Protein AF-E4TET4-F1 (afdb_monomer_lite)

Structure (mmCIF, N/CA/C/O backbone):
data_AF-E4TET4-F1
#
_entry.id   AF-E4TET4-F1
#
loop_
_atom_site.group_PDB
_atom_site.id
_atom_site.type_symbol
_atom_site.label_atom_id
_atom_site.label_alt_id
_atom_site.label_comp_id
_atom_site.label_asym_id
_atom_site.label_entity_id
_atom_site.label_seq_id
_atom_site.pdbx_PDB_ins_code
_atom_site.Cartn_x
_atom_site.Cartn_y
_atom_site.Cartn_z
_atom_site.occupancy
_atom_site.B_iso_or_equiv
_atom_site.auth_seq_id
_atom_site.auth_comp_id
_atom_site.auth_asym_id
_atom_site.auth_atom_id
_atom_site.pdbx_PDB_model_num
ATOM 1 N N . MET A 1 1 ? 6.435 -3.339 -33.276 1.00 60.44 1 MET A N 1
ATOM 2 C CA . MET A 1 1 ? 7.216 -4.078 -32.252 1.00 60.44 1 MET A CA 1
ATOM 3 C C . MET A 1 1 ? 8.575 -3.454 -31.909 1.00 60.44 1 MET A C 1
ATOM 5 O O . MET A 1 1 ? 8.831 -3.302 -30.726 1.00 60.44 1 MET A O 1
ATOM 9 N N . LYS A 1 2 ? 9.407 -3.002 -32.868 1.00 63.28 2 LYS A N 1
ATOM 10 C CA . LYS A 1 2 ? 10.743 -2.412 -32.580 1.00 63.28 2 LYS A CA 1
ATOM 11 C C . LYS A 1 2 ? 10.760 -1.233 -31.584 1.00 63.28 2 LYS A C 1
ATOM 13 O O . LYS A 1 2 ? 11.725 -1.067 -30.851 1.00 63.28 2 LYS A O 1
ATOM 18 N N . LYS A 1 3 ? 9.703 -0.407 -31.551 1.00 70.69 3 LYS A N 1
ATOM 19 C CA . LYS A 1 3 ? 9.564 0.679 -30.560 1.00 70.69 3 LYS A CA 1
ATOM 20 C C . LYS A 1 3 ? 9.272 0.128 -29.161 1.00 70.69 3 LYS A C 1
ATOM 22 O O . LYS A 1 3 ? 9.920 0.533 -28.211 1.00 70.69 3 LYS A O 1
ATOM 27 N N . PHE A 1 4 ? 8.362 -0.840 -29.046 1.00 74.75 4 PHE A N 1
ATOM 28 C CA . PHE A 1 4 ? 8.013 -1.478 -27.774 1.00 74.75 4 PHE A CA 1
ATOM 29 C C . PHE A 1 4 ? 9.230 -2.147 -27.123 1.00 74.75 4 PHE A C 1
ATOM 31 O O . PHE A 1 4 ? 9.530 -1.876 -25.967 1.00 74.75 4 PHE A O 1
ATOM 38 N N . SER A 1 5 ? 10.000 -2.917 -27.898 1.00 78.06 5 SER A N 1
ATOM 39 C CA . SER A 1 5 ? 11.214 -3.589 -27.418 1.00 78.06 5 SER A CA 1
ATOM 40 C C . SER A 1 5 ? 12.368 -2.643 -27.083 1.00 78.06 5 SER A C 1
ATOM 42 O O . SER A 1 5 ? 13.339 -3.093 -26.495 1.00 78.06 5 SER A O 1
ATOM 44 N N . LYS A 1 6 ? 12.302 -1.366 -27.490 1.00 75.44 6 LYS A N 1
ATOM 45 C CA . LYS A 1 6 ? 13.268 -0.329 -27.103 1.00 75.44 6 LYS A CA 1
ATOM 46 C C . LYS A 1 6 ? 12.944 0.244 -25.723 1.00 75.44 6 LYS A C 1
ATOM 48 O O . LYS A 1 6 ? 13.867 0.615 -25.011 1.00 75.44 6 LYS A O 1
ATOM 53 N N . TYR A 1 7 ? 11.655 0.357 -25.388 1.00 77.75 7 TYR A N 1
ATOM 54 C CA . TYR A 1 7 ? 11.179 0.935 -24.127 1.00 77.75 7 TYR A CA 1
ATOM 55 C C . TYR A 1 7 ? 11.030 -0.106 -23.025 1.00 77.75 7 TYR A C 1
ATOM 57 O O . TYR A 1 7 ? 11.475 0.156 -21.923 1.00 77.75 7 TYR A O 1
ATOM 65 N N . PHE A 1 8 ? 10.465 -1.278 -23.312 1.00 74.56 8 PHE A N 1
ATOM 66 C CA . PHE A 1 8 ? 10.242 -2.361 -22.339 1.00 74.56 8 PHE A CA 1
ATOM 67 C C . PHE A 1 8 ? 11.295 -3.478 -22.455 1.00 74.56 8 PHE A C 1
ATOM 69 O O . PHE A 1 8 ? 11.062 -4.630 -22.105 1.00 74.56 8 PHE A O 1
ATOM 76 N N . GLY A 1 9 ? 12.457 -3.126 -23.001 1.00 71.56 9 GLY A N 1
ATOM 77 C CA . GLY A 1 9 ? 13.608 -3.982 -23.266 1.00 71.56 9 GLY A CA 1
ATOM 78 C C . GLY A 1 9 ? 14.729 -3.151 -23.897 1.00 71.56 9 GLY A C 1
ATOM 79 O O . GLY A 1 9 ? 14.539 -1.974 -24.199 1.00 71.56 9 GLY A O 1
ATOM 80 N N . GLY A 1 10 ? 15.912 -3.730 -24.100 1.00 82.56 10 GLY A N 1
ATOM 81 C CA . GLY A 1 10 ? 17.010 -3.046 -24.792 1.00 82.56 10 GLY A CA 1
ATOM 82 C C . GLY A 1 10 ? 17.580 -1.845 -24.023 1.00 82.56 10 GLY A C 1
ATOM 83 O O . GLY A 1 10 ? 17.880 -1.943 -22.839 1.00 82.56 10 GLY A O 1
ATOM 84 N N . ILE A 1 11 ? 17.768 -0.710 -24.704 1.00 86.50 11 ILE A N 1
ATOM 85 C CA . ILE A 1 11 ? 18.570 0.426 -24.201 1.00 86.50 11 ILE A CA 1
ATOM 86 C C . ILE A 1 11 ? 17.980 1.051 -22.930 1.00 86.50 11 ILE A C 1
ATOM 88 O O . ILE A 1 11 ? 18.732 1.520 -22.080 1.00 86.50 11 ILE A O 1
ATOM 92 N N . TYR A 1 12 ? 16.652 1.048 -22.772 1.00 87.12 12 TYR A N 1
ATOM 93 C CA . TYR A 1 12 ? 16.020 1.655 -21.600 1.00 87.12 12 TYR A CA 1
ATOM 94 C C . TYR A 1 12 ? 15.863 0.697 -20.405 1.00 87.12 12 TYR A C 1
ATOM 96 O O . TYR A 1 12 ? 15.413 1.125 -19.344 1.00 87.12 12 TYR A O 1
ATOM 104 N N . MET A 1 13 ? 16.265 -0.575 -20.525 1.00 89.12 13 MET A N 1
ATOM 105 C CA . MET A 1 13 ? 16.122 -1.561 -19.444 1.00 89.12 13 MET A CA 1
ATOM 106 C C . MET A 1 13 ? 16.845 -1.163 -18.132 1.00 89.12 13 MET A C 1
ATOM 108 O O . MET A 1 13 ? 16.248 -1.278 -17.064 1.00 89.12 13 MET A O 1
ATOM 112 N N . PRO A 1 14 ? 18.074 -0.604 -18.153 1.00 91.31 14 PRO A N 1
ATOM 113 C CA . PRO A 1 14 ? 18.738 -0.145 -16.927 1.00 91.31 14 PRO A CA 1
ATOM 114 C C . PRO A 1 14 ? 17.925 0.888 -16.130 1.00 91.31 14 PRO A C 1
ATOM 116 O O . PRO A 1 14 ? 17.922 0.859 -14.902 1.00 91.31 14 PRO A O 1
ATOM 119 N N . TYR A 1 15 ? 17.180 1.763 -16.815 1.00 92.31 15 TYR A N 1
ATOM 120 C CA . TYR A 1 15 ? 16.311 2.748 -16.165 1.00 92.31 15 TYR A CA 1
ATOM 121 C C . TYR A 1 15 ? 15.095 2.090 -15.509 1.00 92.31 15 TYR A C 1
ATOM 123 O O . TYR A 1 15 ? 14.704 2.499 -14.419 1.00 92.31 15 TYR A O 1
ATOM 131 N N . TRP A 1 16 ? 14.533 1.043 -16.123 1.00 92.50 16 TRP A N 1
ATOM 132 C CA . TRP A 1 16 ? 13.481 0.237 -15.499 1.00 92.50 16 TRP A CA 1
ATOM 133 C C . TRP A 1 16 ? 13.973 -0.487 -14.250 1.00 92.50 16 TRP A C 1
ATOM 135 O O . TRP A 1 16 ? 13.259 -0.488 -13.252 1.00 92.50 16 TRP A O 1
ATOM 145 N N . TYR A 1 17 ? 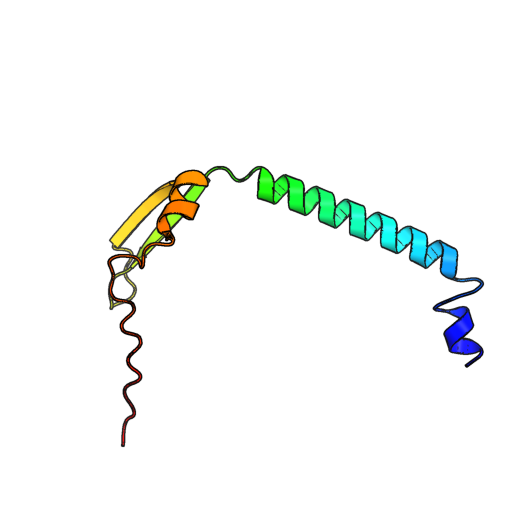15.191 -1.037 -14.259 1.00 92.25 17 TYR A N 1
ATOM 146 C CA . TYR A 1 17 ? 15.788 -1.609 -13.049 1.00 92.25 17 TYR A CA 1
ATOM 147 C C . TYR A 1 17 ? 15.981 -0.556 -11.955 1.00 92.25 17 TYR A C 1
ATOM 149 O O . TYR A 1 17 ? 15.630 -0.807 -10.804 1.00 92.25 17 TYR A O 1
ATOM 157 N N . GLY A 1 18 ? 16.470 0.636 -12.309 1.00 94.88 18 GLY A N 1
ATOM 158 C CA . GLY A 1 18 ? 16.58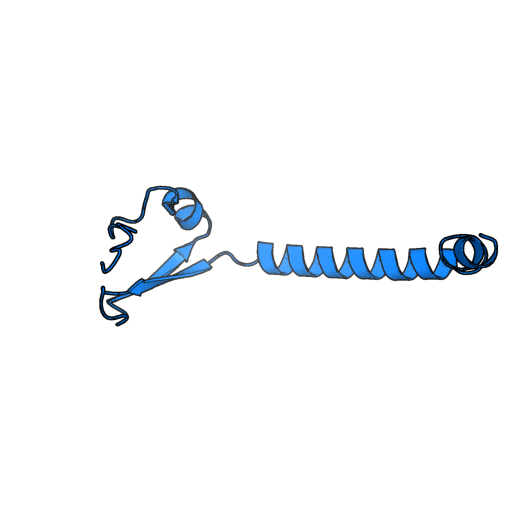4 1.750 -11.365 1.00 94.88 18 GLY A CA 1
ATOM 159 C C . GLY A 1 18 ? 15.233 2.134 -10.756 1.00 94.88 18 GLY A C 1
ATOM 160 O O . GLY A 1 18 ? 15.095 2.186 -9.535 1.00 94.88 18 GLY A O 1
ATOM 161 N N . ALA A 1 19 ? 14.212 2.327 -11.593 1.00 94.69 19 ALA A N 1
ATOM 162 C CA . ALA A 1 19 ? 12.855 2.629 -11.144 1.00 94.69 19 ALA A CA 1
ATOM 163 C C . ALA A 1 19 ? 12.270 1.509 -10.268 1.00 94.69 19 ALA A C 1
ATOM 165 O O . ALA A 1 19 ? 11.658 1.790 -9.240 1.00 94.69 19 ALA A O 1
ATOM 166 N N . PHE A 1 20 ? 12.498 0.244 -10.628 1.00 95.94 20 PHE A N 1
ATOM 167 C CA . PHE A 1 20 ? 12.057 -0.909 -9.847 1.00 95.94 20 PHE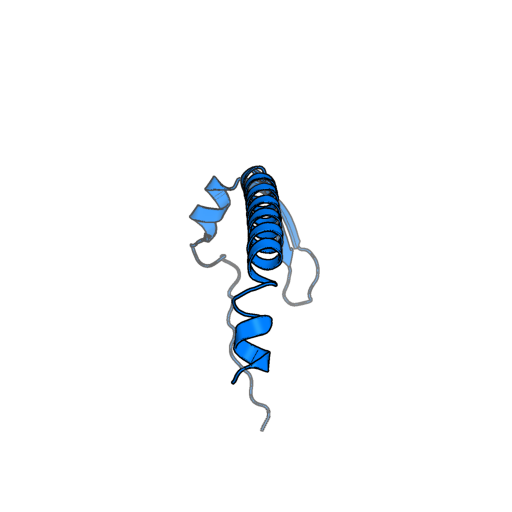 A CA 1
ATOM 168 C C . PHE A 1 20 ? 12.672 -0.915 -8.444 1.00 95.94 20 PHE A C 1
ATOM 170 O O . PHE A 1 20 ? 11.945 -1.046 -7.463 1.00 95.94 20 PHE A O 1
ATOM 177 N N . VAL A 1 21 ? 13.985 -0.699 -8.327 1.00 97.38 21 VAL A N 1
ATOM 178 C CA . VAL A 1 21 ? 14.667 -0.633 -7.024 1.00 97.38 21 VAL A CA 1
ATOM 179 C C . VAL A 1 21 ? 14.109 0.503 -6.164 1.00 97.38 21 VAL A C 1
ATOM 181 O O . VAL A 1 21 ? 13.862 0.300 -4.975 1.00 97.38 21 VAL A O 1
ATOM 184 N N . VAL A 1 22 ? 13.844 1.672 -6.756 1.00 97.38 22 VAL A N 1
ATOM 185 C CA . VAL A 1 22 ? 13.219 2.802 -6.048 1.00 97.38 22 VAL A CA 1
ATOM 186 C C . VAL A 1 22 ? 11.826 2.430 -5.533 1.00 97.38 22 VAL A C 1
ATOM 188 O O . VAL A 1 22 ? 11.517 2.689 -4.371 1.00 97.38 22 VAL A O 1
ATOM 191 N N . VAL A 1 23 ? 10.998 1.783 -6.358 1.00 97.31 23 VAL A N 1
ATOM 192 C CA . VAL A 1 23 ? 9.659 1.330 -5.947 1.00 97.31 23 VAL A CA 1
ATOM 193 C C . VAL A 1 23 ? 9.748 0.325 -4.798 1.00 97.31 23 VAL A C 1
ATOM 195 O O . VAL A 1 23 ? 9.042 0.487 -3.805 1.00 97.31 23 VAL A O 1
ATOM 198 N N . ILE A 1 24 ? 10.644 -0.662 -4.876 1.00 97.00 24 ILE A N 1
ATOM 199 C CA . ILE A 1 24 ? 10.852 -1.635 -3.793 1.00 97.00 24 ILE A CA 1
ATOM 200 C C . ILE A 1 24 ? 11.300 -0.939 -2.502 1.00 97.00 24 ILE A C 1
ATOM 202 O O . ILE A 1 24 ? 10.771 -1.246 -1.434 1.00 97.00 24 ILE A O 1
ATOM 206 N N . ALA A 1 25 ? 12.214 0.031 -2.578 1.00 96.50 25 ALA A N 1
ATOM 207 C CA . ALA A 1 25 ? 12.647 0.794 -1.409 1.00 96.50 25 ALA A CA 1
ATOM 208 C C . ALA A 1 25 ? 11.487 1.579 -0.768 1.00 96.50 25 ALA A C 1
ATOM 210 O O . ALA A 1 25 ? 11.310 1.530 0.449 1.00 96.50 25 ALA A O 1
ATOM 211 N N . LEU A 1 26 ? 10.651 2.244 -1.572 1.00 95.81 26 LEU A N 1
ATOM 212 C CA . LEU A 1 26 ? 9.461 2.954 -1.086 1.00 95.81 26 LEU A CA 1
ATOM 213 C C . LEU A 1 26 ? 8.427 2.004 -0.468 1.00 95.81 26 LEU A C 1
ATOM 215 O O . LEU A 1 26 ? 7.829 2.332 0.560 1.00 95.81 26 LEU A O 1
ATOM 219 N N . MET A 1 27 ? 8.233 0.821 -1.059 1.00 94.50 27 MET A N 1
ATOM 220 C CA . MET A 1 27 ? 7.355 -0.212 -0.505 1.00 94.50 27 MET A CA 1
ATOM 221 C C . MET A 1 27 ? 7.873 -0.723 0.840 1.00 94.50 27 MET A C 1
ATOM 223 O O . MET A 1 27 ? 7.088 -0.842 1.776 1.00 94.50 27 MET A O 1
ATOM 227 N N . LEU A 1 28 ? 9.180 -0.970 0.968 1.00 94.31 28 LEU A N 1
ATOM 228 C CA . LEU A 1 28 ? 9.797 -1.399 2.226 1.00 94.31 28 LEU A CA 1
ATOM 229 C C . LEU A 1 28 ? 9.680 -0.327 3.311 1.00 94.31 28 LEU A C 1
ATOM 231 O O . LEU A 1 28 ? 9.280 -0.641 4.428 1.00 94.31 28 LEU A O 1
ATOM 235 N N . LEU A 1 29 ? 9.961 0.937 2.985 1.00 92.00 29 LEU A N 1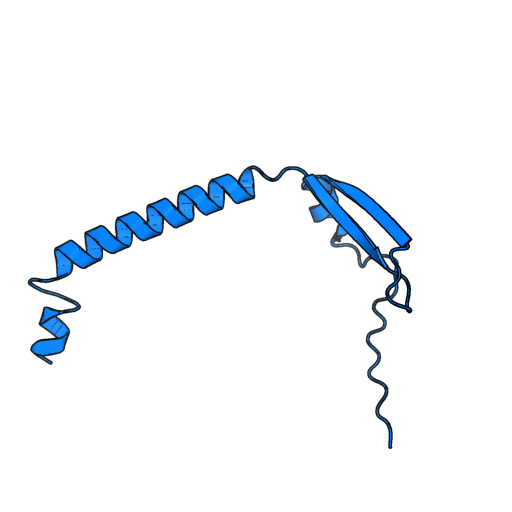
ATOM 236 C CA . LEU A 1 29 ? 9.786 2.052 3.921 1.00 92.00 29 LEU A CA 1
ATOM 237 C C . LEU A 1 29 ? 8.329 2.182 4.376 1.00 92.00 29 LEU A C 1
ATOM 239 O O . LEU A 1 29 ? 8.065 2.340 5.566 1.00 92.00 29 LEU A O 1
ATOM 243 N N . SER A 1 30 ? 7.380 2.056 3.446 1.00 87.75 30 SER A N 1
ATOM 244 C CA . SER A 1 30 ? 5.948 2.093 3.762 1.00 87.75 30 SER A CA 1
ATOM 245 C C . SER A 1 30 ? 5.534 0.909 4.636 1.00 87.75 30 SER A C 1
ATOM 247 O O . SER A 1 30 ? 4.799 1.090 5.603 1.00 87.75 30 SER A O 1
ATOM 249 N N . TYR A 1 31 ? 6.042 -0.289 4.339 1.00 85.25 31 TYR A N 1
ATOM 250 C CA . TYR A 1 31 ? 5.796 -1.486 5.137 1.00 85.25 31 TYR A CA 1
ATOM 251 C C . TYR A 1 31 ? 6.332 -1.328 6.560 1.00 85.25 31 TYR A C 1
ATOM 253 O O . TYR A 1 31 ? 5.603 -1.604 7.504 1.00 85.25 31 TYR A O 1
ATOM 261 N N . ILE A 1 32 ? 7.563 -0.833 6.727 1.00 85.50 32 ILE A N 1
ATOM 262 C CA . ILE A 1 32 ? 8.155 -0.567 8.046 1.00 85.50 32 ILE A CA 1
ATOM 263 C C . ILE A 1 32 ? 7.329 0.477 8.803 1.00 85.50 32 ILE A C 1
ATOM 265 O O . ILE A 1 32 ? 7.027 0.278 9.977 1.00 85.50 32 ILE A O 1
ATOM 269 N N . ASN A 1 33 ? 6.912 1.554 8.133 1.00 81.12 33 ASN A N 1
ATOM 270 C CA . ASN A 1 33 ? 6.089 2.597 8.742 1.00 81.12 33 ASN A CA 1
ATOM 271 C C . ASN A 1 33 ? 4.743 2.045 9.245 1.00 81.12 33 ASN A C 1
ATOM 273 O O . ASN A 1 33 ? 4.357 2.299 10.380 1.00 81.12 33 ASN A O 1
ATOM 277 N N . VAL A 1 34 ? 4.057 1.231 8.436 1.00 75.19 34 VAL A N 1
ATOM 278 C CA . VAL A 1 34 ? 2.794 0.581 8.831 1.00 75.19 34 VAL A CA 1
ATOM 279 C C . VAL A 1 34 ? 3.018 -0.486 9.905 1.00 75.19 34 VAL A C 1
ATOM 281 O O . VAL A 1 34 ? 2.219 -0.609 10.829 1.00 75.19 34 VAL A O 1
ATOM 284 N N . ALA A 1 35 ? 4.106 -1.251 9.818 1.00 71.81 35 ALA A N 1
ATOM 285 C CA . ALA A 1 35 ? 4.459 -2.256 10.815 1.00 71.81 35 ALA A CA 1
ATOM 286 C C . ALA A 1 35 ? 4.788 -1.629 12.176 1.00 71.81 35 ALA A C 1
ATOM 288 O O . ALA A 1 35 ? 4.539 -2.267 13.194 1.00 71.81 35 ALA A O 1
ATOM 289 N N . SER A 1 36 ? 5.283 -0.388 12.191 1.00 73.00 36 SER A N 1
ATOM 290 C CA . SER A 1 36 ? 5.549 0.387 13.406 1.00 73.00 36 SER A CA 1
ATOM 291 C C . SER A 1 36 ? 4.282 0.943 14.075 1.00 73.00 36 SER A C 1
ATOM 293 O O . SER A 1 36 ? 4.379 1.547 15.146 1.00 73.00 36 SER A O 1
ATOM 295 N N . VAL A 1 37 ? 3.097 0.786 13.472 1.00 73.31 37 VAL A N 1
ATOM 296 C CA . VAL A 1 37 ? 1.832 1.213 14.082 1.00 73.31 37 VAL A CA 1
ATOM 297 C C . VAL A 1 37 ? 1.347 0.134 15.052 1.00 73.31 37 VAL A C 1
ATOM 299 O O . VAL A 1 37 ? 0.708 -0.843 14.663 1.00 73.31 37 VAL A O 1
ATOM 302 N N . ASP A 1 38 ? 1.635 0.334 16.337 1.00 67.88 38 ASP A N 1
ATOM 303 C CA . ASP A 1 38 ? 1.227 -0.585 17.412 1.00 67.88 38 ASP A CA 1
ATOM 304 C C . ASP A 1 38 ? -0.164 -0.285 17.987 1.00 67.88 38 ASP A C 1
ATOM 306 O O . ASP A 1 38 ? -0.785 -1.150 18.616 1.00 67.88 38 ASP A O 1
ATOM 310 N N . LYS A 1 39 ? -0.654 0.946 17.796 1.00 73.81 39 LYS A N 1
ATOM 311 C CA . LYS A 1 39 ? -1.897 1.453 18.384 1.00 73.81 39 LYS A CA 1
ATOM 312 C C . LYS A 1 39 ? -2.790 2.075 17.318 1.00 73.81 39 LYS A C 1
ATOM 314 O O . LYS A 1 39 ? -2.325 2.850 16.488 1.00 73.81 39 LYS A O 1
ATOM 319 N N . PHE A 1 40 ? -4.079 1.777 17.393 1.00 76.62 40 PHE A N 1
ATOM 320 C CA . PHE A 1 40 ? -5.125 2.311 16.532 1.00 76.62 40 PHE A CA 1
ATOM 321 C C . PHE A 1 40 ? -6.168 3.028 17.381 1.00 76.62 40 PHE A C 1
ATOM 323 O O . PHE A 1 40 ? -6.391 2.680 18.537 1.00 76.62 40 PHE A O 1
ATOM 330 N N . VAL A 1 41 ? -6.831 4.023 16.801 1.00 77.31 41 VAL A N 1
ATOM 331 C CA . VAL A 1 41 ? -7.948 4.714 17.445 1.00 77.31 41 VAL A CA 1
ATOM 332 C C . VAL A 1 41 ? -9.248 4.132 16.903 1.00 77.31 41 VAL A C 1
ATOM 334 O O . VAL A 1 41 ? -9.572 4.306 15.728 1.00 77.31 41 VAL A O 1
ATOM 337 N N . LEU A 1 42 ? -9.993 3.438 17.758 1.00 76.69 42 LEU A N 1
ATOM 338 C CA . LEU A 1 42 ? -11.318 2.917 17.455 1.00 76.69 42 LEU A CA 1
ATOM 339 C C . LEU A 1 42 ? -12.366 3.974 17.805 1.00 76.69 42 LEU A C 1
ATOM 341 O O . LEU A 1 42 ? -12.503 4.364 18.964 1.00 76.69 42 LEU A O 1
ATOM 345 N N . LYS A 1 43 ? -13.124 4.417 16.801 1.00 80.44 43 LYS A N 1
ATOM 346 C CA . LYS A 1 43 ? -14.247 5.345 16.965 1.00 80.44 43 LYS A CA 1
ATOM 347 C C . LYS A 1 43 ? -15.556 4.606 16.733 1.00 80.44 43 LYS A C 1
ATOM 349 O O . LYS A 1 43 ? -15.733 3.961 15.701 1.00 80.44 43 LYS A O 1
ATOM 354 N N . THR A 1 44 ? -16.467 4.703 17.690 1.00 78.12 44 THR A N 1
ATOM 355 C CA . THR A 1 44 ? -17.824 4.153 17.591 1.00 78.12 44 THR A CA 1
ATOM 356 C C . THR A 1 44 ? -18.821 5.294 17.476 1.00 78.12 44 THR A C 1
ATOM 358 O O . THR A 1 44 ? -18.680 6.314 18.150 1.00 78.12 44 THR A O 1
ATOM 361 N N . PHE A 1 45 ? -19.811 5.128 16.605 1.00 79.62 45 PHE A N 1
ATOM 362 C CA . PHE A 1 45 ? -20.799 6.153 16.285 1.00 79.62 45 PHE A CA 1
ATOM 363 C C . PHE A 1 45 ? -22.210 5.630 16.548 1.00 79.62 45 PHE A C 1
ATOM 365 O O . PHE A 1 45 ? -22.451 4.423 16.455 1.00 79.62 45 PHE A O 1
ATOM 372 N N . ASP A 1 46 ? -23.128 6.534 16.877 1.00 79.19 46 ASP A N 1
ATOM 373 C CA . ASP A 1 46 ? -24.555 6.235 16.954 1.00 79.19 46 ASP A CA 1
ATOM 374 C C . ASP A 1 46 ? -25.191 6.163 15.551 1.00 79.19 46 ASP A C 1
ATOM 376 O O . ASP A 1 46 ? -24.554 6.430 14.528 1.00 79.19 46 ASP A O 1
ATOM 380 N N . ALA A 1 47 ? -26.478 5.811 15.492 1.00 76.12 47 ALA A N 1
ATOM 381 C CA . ALA A 1 47 ? -27.237 5.758 14.240 1.00 76.12 47 ALA A CA 1
ATOM 382 C C . ALA A 1 47 ? -27.439 7.137 13.572 1.00 76.12 47 ALA A C 1
ATOM 384 O O . ALA A 1 47 ? -27.825 7.195 12.406 1.00 76.12 47 ALA A O 1
ATOM 385 N N . ASN A 1 48 ? -27.174 8.232 14.291 1.00 81.19 48 ASN A N 1
ATOM 386 C CA . ASN A 1 48 ? -27.275 9.608 13.808 1.00 81.19 48 ASN A CA 1
ATOM 387 C C . ASN A 1 48 ? -25.914 10.165 13.342 1.00 81.19 48 ASN A C 1
ATOM 389 O O . ASN A 1 48 ? -25.844 11.310 12.899 1.00 81.19 48 ASN A O 1
ATOM 393 N N . GLY A 1 49 ? -24.838 9.372 13.428 1.00 76.44 49 GLY A N 1
ATOM 394 C CA . GLY A 1 49 ? -23.479 9.772 13.064 1.00 76.44 49 GLY A CA 1
ATOM 395 C C . GLY A 1 49 ? -22.722 10.543 14.151 1.00 76.44 49 GLY A C 1
ATOM 396 O O . GLY A 1 49 ? -21.615 11.016 13.886 1.00 76.44 49 GLY A O 1
ATOM 397 N N . ASN A 1 50 ? -23.258 10.659 15.368 1.00 83.31 50 ASN A N 1
ATOM 398 C CA . ASN A 1 50 ? -22.543 11.256 16.494 1.00 83.31 50 ASN A CA 1
ATOM 399 C C . ASN A 1 50 ? -21.534 10.264 17.074 1.00 83.31 50 ASN A C 1
ATOM 401 O O . ASN A 1 50 ? -21.800 9.066 17.184 1.00 83.31 50 ASN A O 1
ATOM 405 N N . LEU A 1 51 ? -20.373 10.772 17.484 1.00 79.75 51 LEU A N 1
ATOM 406 C CA . LEU A 1 51 ? -19.341 9.977 18.140 1.00 79.75 51 LEU A CA 1
ATOM 407 C C . LEU A 1 51 ? -19.810 9.571 19.545 1.00 79.75 51 LEU A C 1
ATOM 409 O O . LEU A 1 51 ? -20.052 10.430 20.389 1.00 79.75 51 LEU A O 1
ATOM 413 N N . LEU A 1 52 ? -19.904 8.267 19.799 1.00 80.31 52 LEU A N 1
ATOM 414 C CA . LEU A 1 52 ? -20.267 7.718 21.107 1.00 80.31 52 LEU A CA 1
ATOM 415 C C . LEU A 1 52 ? -19.040 7.477 21.985 1.00 80.31 52 LEU A C 1
ATOM 417 O O . LEU A 1 52 ? -19.051 7.796 23.172 1.00 80.31 52 LEU A O 1
ATOM 421 N N . LYS A 1 53 ? -17.986 6.883 21.414 1.00 74.69 53 LYS A N 1
ATOM 422 C CA . LYS A 1 53 ? -16.779 6.511 22.161 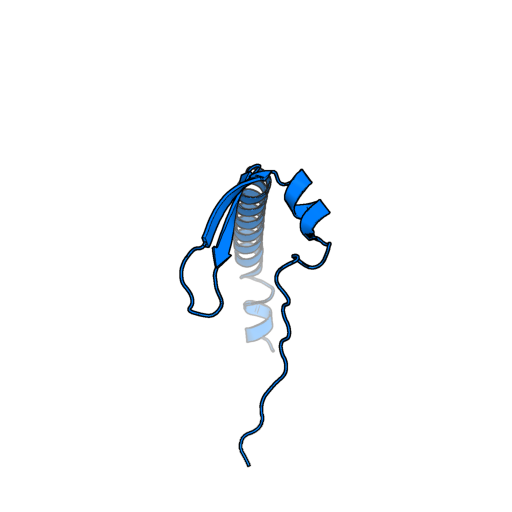1.00 74.69 53 LYS A CA 1
ATOM 423 C C . LYS A 1 53 ? -15.558 6.459 21.252 1.00 74.69 53 LYS A C 1
ATOM 425 O O . LYS A 1 53 ? -15.638 5.958 20.128 1.00 74.69 53 LYS A O 1
ATOM 430 N N . GLU A 1 54 ? -14.436 6.933 21.781 1.00 80.62 54 GLU A N 1
ATOM 431 C CA . GLU A 1 54 ? -13.105 6.860 21.184 1.00 80.62 54 GLU A CA 1
ATOM 432 C C . GLU A 1 54 ? -12.180 6.094 22.136 1.00 80.62 54 GLU A C 1
ATOM 434 O O . GLU A 1 54 ? -12.076 6.436 23.313 1.00 80.62 54 GLU A O 1
ATOM 439 N N . GLU A 1 55 ? -11.548 5.027 21.651 1.00 77.38 55 GLU A N 1
ATOM 440 C CA . GLU A 1 55 ? -10.666 4.178 22.453 1.00 77.38 55 GLU A CA 1
ATOM 441 C C . GLU A 1 55 ? -9.393 3.848 21.675 1.00 77.38 55 GLU A C 1
ATOM 443 O O . GLU A 1 55 ? -9.435 3.552 20.483 1.00 77.38 55 GLU A O 1
ATOM 448 N N . THR A 1 56 ? -8.242 3.914 22.344 1.00 80.69 56 THR A N 1
ATOM 449 C CA . THR A 1 56 ? -6.969 3.504 21.743 1.00 80.69 56 THR A CA 1
ATOM 450 C C . THR A 1 56 ? -6.777 2.012 21.974 1.00 80.69 56 THR A C 1
ATOM 452 O O . THR A 1 56 ? -6.587 1.585 23.109 1.00 80.69 56 THR A O 1
ATOM 455 N N . ILE A 1 57 ? -6.808 1.232 20.901 1.00 77.94 57 ILE A N 1
ATOM 456 C CA . ILE A 1 57 ? -6.658 -0.226 20.916 1.00 77.94 57 ILE A CA 1
ATOM 457 C C . ILE A 1 57 ? -5.292 -0.625 20.358 1.00 77.94 57 ILE A C 1
ATOM 459 O O . ILE A 1 57 ? -4.729 0.078 19.516 1.00 77.94 57 ILE A O 1
ATOM 463 N N . THR A 1 58 ? -4.731 -1.745 20.809 1.00 78.50 58 THR A N 1
ATOM 464 C CA . THR A 1 58 ? -3.470 -2.251 20.243 1.00 78.50 58 THR A CA 1
ATOM 465 C C . THR A 1 58 ? -3.722 -3.143 19.027 1.00 78.50 58 THR A C 1
ATOM 467 O O . THR A 1 58 ? -4.827 -3.651 18.832 1.00 78.50 58 THR A O 1
ATOM 470 N N . LYS A 1 59 ? -2.694 -3.391 18.208 1.00 68.19 59 LYS A N 1
ATOM 471 C CA . LYS A 1 59 ? -2.778 -4.314 17.059 1.00 68.19 59 LYS A CA 1
ATOM 472 C C . LYS A 1 59 ? -3.283 -5.719 17.439 1.00 68.19 59 LYS A C 1
ATOM 474 O O . LYS A 1 59 ? -4.053 -6.314 16.694 1.00 68.19 59 LYS A O 1
ATOM 479 N N . LYS A 1 60 ? -2.917 -6.212 18.630 1.00 70.38 60 LYS A N 1
ATOM 480 C CA . LYS A 1 60 ? -3.390 -7.500 19.175 1.00 70.38 60 LYS A CA 1
ATOM 481 C C . LYS A 1 60 ? -4.882 -7.494 19.506 1.00 70.38 60 LYS A C 1
ATOM 483 O O . LYS A 1 60 ? -5.534 -8.528 19.407 1.00 70.38 60 LYS A O 1
ATOM 488 N N . ASP A 1 61 ? -5.409 -6.345 19.920 1.00 69.44 61 ASP A N 1
ATOM 489 C CA . ASP A 1 61 ? -6.834 -6.184 20.201 1.00 69.44 61 ASP A CA 1
ATOM 490 C C . ASP A 1 61 ? -7.625 -6.047 18.895 1.00 69.44 61 ASP A C 1
ATOM 492 O O . ASP A 1 61 ? -8.716 -6.594 18.793 1.00 69.44 61 ASP A O 1
ATOM 496 N N . LEU A 1 62 ? -7.047 -5.410 17.866 1.00 68.00 62 LEU A N 1
ATOM 497 C CA . LEU A 1 62 ? -7.633 -5.314 16.524 1.00 68.00 62 LEU A CA 1
ATOM 498 C C . LEU A 1 62 ? -7.892 -6.696 15.902 1.00 68.00 62 LEU A C 1
ATOM 500 O O . LEU A 1 62 ? -8.990 -6.945 15.419 1.00 68.00 62 LEU A O 1
ATOM 504 N N . GLU A 1 63 ? -6.923 -7.612 15.972 1.00 67.81 63 GLU A N 1
ATOM 505 C CA . GLU A 1 63 ? -7.071 -8.993 15.473 1.00 67.81 63 GLU A CA 1
ATOM 506 C C . GLU A 1 63 ? -8.148 -9.791 16.237 1.00 67.81 63 GLU A C 1
ATOM 508 O O . GLU A 1 63 ? -8.698 -10.759 15.722 1.00 67.81 63 GLU A O 1
ATOM 513 N N . ARG A 1 64 ? -8.500 -9.374 17.461 1.00 63.62 64 ARG A N 1
ATOM 514 C CA . ARG A 1 64 ? -9.595 -9.966 18.252 1.00 63.62 64 ARG A CA 1
ATOM 515 C C . ARG A 1 64 ? -10.964 -9.345 17.944 1.00 63.62 64 ARG A C 1
ATOM 517 O O . ARG A 1 64 ? -11.993 -9.952 18.249 1.00 63.62 64 ARG A O 1
ATOM 524 N N . ILE A 1 65 ? -10.984 -8.166 17.317 1.00 63.78 65 ILE A N 1
ATOM 525 C CA . ILE A 1 65 ? -12.191 -7.466 16.843 1.00 63.78 65 ILE A CA 1
ATOM 526 C C . ILE A 1 65 ? -12.721 -8.078 15.524 1.00 63.78 65 ILE A C 1
ATOM 528 O O . ILE A 1 65 ? -13.731 -7.630 14.996 1.00 63.78 65 ILE A O 1
ATOM 532 N N . ASP A 1 66 ? -12.144 -9.185 15.037 1.00 53.56 66 ASP A N 1
ATOM 533 C CA . ASP A 1 66 ? -12.779 -10.052 14.022 1.00 53.56 66 ASP A CA 1
ATOM 534 C C . ASP A 1 66 ? -14.100 -10.693 14.504 1.00 53.56 66 ASP A C 1
ATOM 536 O O . ASP A 1 66 ? -14.824 -11.332 13.738 1.00 53.56 66 ASP A O 1
ATOM 540 N N . THR A 1 67 ? -14.469 -10.492 15.772 1.00 52.28 67 THR A N 1
ATOM 541 C CA . THR A 1 67 ? -15.849 -10.679 16.220 1.00 52.28 67 THR A CA 1
ATOM 542 C C . THR A 1 67 ? -16.710 -9.509 15.738 1.00 52.28 67 THR A C 1
ATOM 544 O O . THR A 1 67 ? -16.323 -8.356 15.922 1.00 52.28 67 THR A O 1
ATOM 547 N N . PRO A 1 68 ? -17.885 -9.760 15.124 1.00 52.16 68 PRO A N 1
ATOM 548 C CA . PRO A 1 68 ? -18.756 -8.688 14.658 1.00 52.16 68 PRO A CA 1
ATOM 549 C C . PRO A 1 68 ? -18.990 -7.717 15.811 1.00 52.16 68 PRO A C 1
ATOM 551 O O . PRO A 1 68 ? -19.517 -8.106 16.854 1.00 52.16 68 PRO A O 1
ATOM 554 N N . LEU A 1 69 ? -18.532 -6.473 15.633 1.00 54.59 69 LEU A N 1
ATOM 555 C CA . LEU A 1 69 ? -18.707 -5.411 16.616 1.00 54.59 69 LEU A CA 1
ATOM 556 C C . LEU A 1 69 ? -20.165 -5.445 17.106 1.00 54.59 69 LEU A C 1
ATOM 558 O O . LEU A 1 69 ? -21.070 -5.526 16.272 1.00 54.59 69 LEU A O 1
ATOM 562 N N . PRO A 1 70 ? -20.420 -5.366 18.425 1.00 49.94 70 PRO A N 1
ATOM 563 C CA . PRO A 1 70 ? -21.755 -5.544 19.008 1.00 49.94 70 PRO A CA 1
ATOM 564 C C . PRO A 1 70 ? -22.771 -4.471 18.584 1.00 49.94 70 PRO A C 1
ATOM 566 O O . PRO A 1 70 ? -23.931 -4.513 18.984 1.00 49.94 70 PRO A O 1
ATOM 569 N N . ILE A 1 71 ? -22.358 -3.511 17.755 1.00 52.16 71 ILE A N 1
ATOM 570 C CA . ILE A 1 71 ? -23.258 -2.591 17.080 1.00 52.16 71 ILE A CA 1
ATOM 571 C C . ILE A 1 71 ? -23.697 -3.288 15.800 1.00 52.16 71 ILE A C 1
ATOM 573 O O . ILE A 1 71 ? -22.927 -3.400 14.846 1.00 52.16 71 ILE A O 1
ATOM 577 N N . SER A 1 72 ? -24.937 -3.772 15.806 1.00 47.53 72 SER A N 1
ATOM 578 C CA . SER A 1 72 ? -25.597 -4.387 14.662 1.00 47.53 72 SER A CA 1
ATOM 579 C C . SER A 1 72 ? -25.326 -3.587 13.385 1.00 47.53 72 SER A C 1
ATOM 581 O O . SER A 1 72 ? -26.006 -2.600 13.097 1.00 47.53 72 SER A O 1
ATOM 583 N N . LYS A 1 73 ? -24.380 -4.034 12.557 1.00 46.72 73 LYS A N 1
ATOM 584 C CA . LYS A 1 73 ? -24.380 -3.696 11.133 1.00 46.72 73 LYS A CA 1
ATOM 585 C C . LYS A 1 73 ? -25.491 -4.506 10.475 1.00 46.72 73 LYS A C 1
ATOM 587 O O . LYS A 1 73 ? -25.256 -5.383 9.653 1.00 46.72 73 LYS A O 1
ATOM 592 N N . ALA A 1 74 ? -26.722 -4.206 10.874 1.00 42.56 74 ALA A N 1
ATOM 593 C CA . ALA A 1 74 ? -27.923 -4.549 10.149 1.00 42.56 74 ALA A CA 1
ATOM 594 C C . ALA A 1 74 ? -27.961 -3.641 8.913 1.00 42.56 74 ALA A C 1
ATOM 596 O O . ALA A 1 74 ? -28.712 -2.671 8.853 1.00 42.56 74 ALA A O 1
ATOM 597 N N . PHE A 1 75 ? -27.112 -3.925 7.923 1.00 42.09 75 PHE A N 1
ATOM 598 C CA . PHE A 1 75 ? -27.311 -3.399 6.577 1.00 42.09 75 PHE A CA 1
ATOM 599 C C . PHE A 1 75 ? -28.499 -4.141 5.960 1.00 42.09 75 PHE A C 1
ATOM 601 O O . PHE A 1 75 ? -28.332 -5.041 5.142 1.00 42.09 75 PHE A O 1
ATOM 608 N N . HIS A 1 76 ? -29.711 -3.783 6.378 1.00 44.03 76 HIS A N 1
ATOM 609 C CA . HIS A 1 76 ? -30.913 -4.127 5.633 1.00 44.03 76 HIS A CA 1
ATOM 610 C C . HIS A 1 76 ? -31.195 -2.991 4.642 1.00 44.03 76 HIS A C 1
ATOM 612 O O . HIS A 1 76 ? -31.503 -1.877 5.070 1.00 44.03 76 HIS A O 1
ATOM 618 N N . PRO A 1 77 ? -31.082 -3.222 3.321 1.00 46.91 77 PRO A N 1
ATOM 619 C CA . PRO A 1 77 ? -31.479 -2.224 2.341 1.00 46.91 77 PRO A CA 1
ATOM 620 C C . PRO A 1 77 ? -33.005 -2.076 2.356 1.00 46.91 77 PRO A C 1
ATOM 622 O O . PRO A 1 77 ? -33.734 -3.010 2.024 1.00 46.91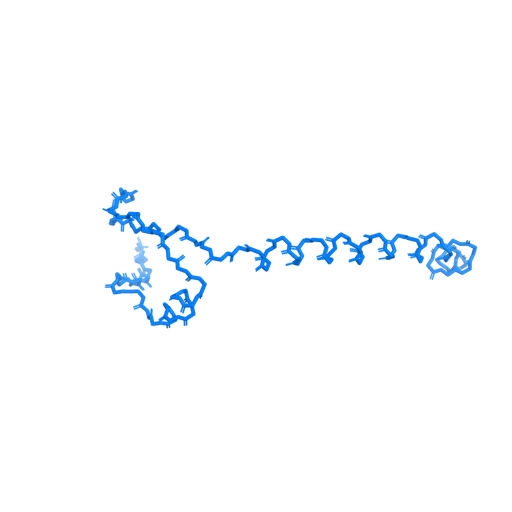 77 PRO A O 1
ATOM 625 N N . ILE A 1 78 ? -33.496 -0.890 2.716 1.00 51.66 78 ILE A N 1
ATOM 626 C CA . ILE A 1 78 ? -34.914 -0.539 2.583 1.00 51.66 78 ILE A CA 1
ATOM 627 C C . ILE A 1 78 ? -35.125 0.004 1.165 1.00 51.66 78 ILE A C 1
ATOM 629 O O . ILE A 1 78 ? -34.726 1.125 0.850 1.00 51.66 78 ILE A O 1
ATOM 633 N N . LYS A 1 79 ? -35.747 -0.798 0.293 1.00 35.94 79 LYS A N 1
ATOM 634 C CA . LYS A 1 79 ? -36.255 -0.346 -1.012 1.00 35.94 79 LYS A CA 1
ATOM 635 C C . LYS A 1 79 ? -37.519 0.487 -0.772 1.00 35.94 79 LYS A C 1
ATOM 637 O O . LYS A 1 79 ? -38.470 -0.021 -0.183 1.00 35.94 79 LYS A O 1
ATOM 642 N N . LYS A 1 80 ? -37.544 1.744 -1.226 1.00 50.88 80 LYS A N 1
ATOM 643 C CA . LYS A 1 80 ? -38.809 2.474 -1.404 1.00 50.88 80 LYS A CA 1
ATOM 644 C C . LYS A 1 80 ? -39.446 2.006 -2.715 1.00 50.88 80 LYS A C 1
ATOM 646 O O . LYS A 1 80 ? -38.739 1.907 -3.716 1.00 50.88 80 LYS A O 1
ATOM 651 N N . PHE A 1 81 ? -40.726 1.646 -2.638 1.00 55.41 81 PHE A N 1
ATOM 652 C CA . PHE A 1 81 ? -41.586 1.354 -3.785 1.00 55.41 81 PHE A CA 1
ATOM 653 C C . PHE A 1 81 ? -41.749 2.590 -4.668 1.00 55.41 81 PHE A C 1
ATOM 655 O O . PHE A 1 81 ? -41.792 3.704 -4.093 1.00 55.41 81 PHE A O 1
#

Organism: Calditerrivibrio nitroreducens (strain DSM 19672 / NBRC 101217 / Yu37-1) (NCBI:txid768670)

Secondary structure (DSSP, 8-state):
-TTHHHHSSGGGHHHHHHHHHHHHHHHHHHHHHHHT--EEEEEEE-TTS-EEEEEEEEHHHHTTTTS--SS----------

Foldseek 3Di:
DVVCCVCVHDPCVVVVVVVVVVVVVVVVVVVVVVVPQQWDWDWDADPVRHTDDIDIDGPVVVVVPVPPDPPDPPPDDDDDD

Radius of gyration: 23.75 Å; chains: 1; bounding box: 60×22×55 Å

pLDDT: mean 74.41, std 15.73, range [35.94, 97.38]

Sequence (81 aa):
MKKFSKYFGGIYMPYWYGAFVVVIALMLLSYINVASVDKFVLKTFDANGNLLKEETITKKDLERIDTPLPISKAFHPIKKF